Protein AF-A0A3S4SG06-F1 (afdb_monomer_lite)

Sequence (179 aa):
MLAGAMVAGAVVILPWYPLGEGAPLWWLGAAIALGTLILTQHPQPHIDDRDLDRILATGAFLTAAWLVVQWDATAAHGVRMLAGLCLMMGASLAVAGTRITWWWSPAV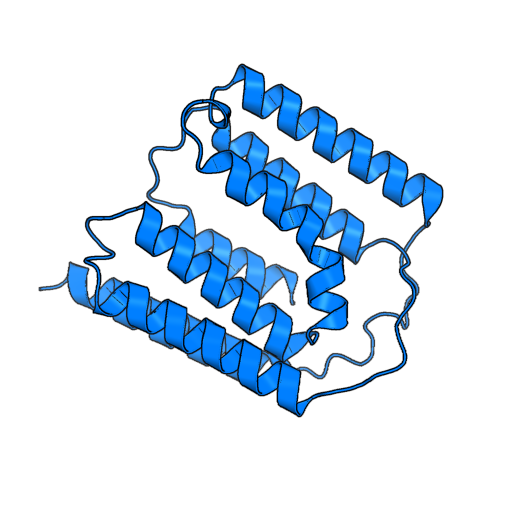VPAIASMSPFLASLPMGICGLGLCLLGAIALVLMRGPAQADQYRAIMPLRFFFPLVSAVAVGLLAYRDILL

Foldseek 3Di:
DLVVLLVLLCVLLPDDDPFAQLLVLLVVLLVLLLVLLVFFDDDDDPDDPLVVLQVLLVVLLVQLLCLLQVDVCVPDSVSSLSSSVSLSSSLCSLQPNDVSSVSSVVSVVSVVLRVDNVCSHNVNSVVSNVVSVVVSVVRCVVTNTYDPVNRVPRDPVSNVVSVVSSVVSSVSNVVSVPD

Structure (mmCIF, N/CA/C/O backbone):
data_AF-A0A3S4SG06-F1
#
_entry.id   AF-A0A3S4SG06-F1
#
loop_
_atom_site.group_PDB
_atom_site.id
_atom_site.type_symbol
_atom_site.label_atom_id
_atom_site.label_alt_id
_atom_site.label_comp_id
_atom_site.label_asym_id
_atom_site.label_entity_id
_atom_site.label_seq_id
_atom_site.pdbx_PDB_ins_code
_atom_site.Cartn_x
_atom_site.Cartn_y
_atom_site.Cartn_z
_atom_site.occupancy
_atom_site.B_iso_or_equiv
_atom_site.auth_seq_id
_atom_site.auth_comp_id
_atom_site.auth_asym_id
_atom_site.auth_atom_id
_atom_site.pdbx_PDB_model_num
ATOM 1 N N . MET A 1 1 ? -7.929 -9.431 6.127 1.00 40.44 1 MET A N 1
ATOM 2 C CA . MET A 1 1 ? -8.380 -9.542 4.717 1.00 40.44 1 MET A CA 1
ATOM 3 C C . MET A 1 1 ? -8.001 -8.321 3.873 1.00 40.44 1 MET A C 1
ATOM 5 O O . MET A 1 1 ? -7.357 -8.525 2.859 1.00 40.44 1 MET A O 1
ATOM 9 N N . LEU A 1 2 ? -8.252 -7.075 4.307 1.00 38.41 2 LEU A N 1
ATOM 10 C CA . LEU A 1 2 ? -7.724 -5.843 3.667 1.00 38.41 2 LEU A CA 1
ATOM 11 C C . LEU A 1 2 ? -6.187 -5.835 3.534 1.00 38.41 2 LEU A C 1
ATOM 13 O O . LEU A 1 2 ? -5.651 -5.565 2.464 1.00 38.41 2 LEU A O 1
ATOM 17 N N . ALA A 1 3 ? -5.496 -6.278 4.588 1.00 37.22 3 ALA A N 1
ATOM 18 C CA . ALA A 1 3 ? -4.054 -6.512 4.566 1.00 37.22 3 ALA A CA 1
ATOM 19 C C . ALA A 1 3 ? -3.625 -7.526 3.489 1.00 37.22 3 ALA A C 1
ATOM 21 O O . ALA A 1 3 ? -2.561 -7.374 2.917 1.00 37.22 3 ALA A O 1
ATOM 22 N N . GLY A 1 4 ? -4.459 -8.517 3.155 1.00 33.53 4 GLY A N 1
ATOM 23 C CA . GLY A 1 4 ? -4.156 -9.511 2.119 1.00 33.53 4 GLY A CA 1
ATOM 24 C C . GLY A 1 4 ? -4.242 -8.943 0.702 1.00 33.53 4 GLY A C 1
ATOM 25 O O . GLY A 1 4 ? -3.409 -9.275 -0.127 1.00 33.53 4 GLY A O 1
ATOM 26 N N . ALA A 1 5 ? -5.188 -8.036 0.438 1.00 42.81 5 ALA A N 1
ATOM 27 C CA . ALA A 1 5 ? -5.279 -7.326 -0.841 1.00 42.81 5 ALA A CA 1
ATOM 28 C C . ALA A 1 5 ? -4.155 -6.287 -1.003 1.00 42.81 5 ALA A C 1
ATOM 30 O O . ALA A 1 5 ? -3.607 -6.133 -2.090 1.00 42.81 5 ALA A O 1
ATOM 31 N N . MET A 1 6 ? -3.760 -5.623 0.088 1.00 48.62 6 MET A N 1
ATOM 32 C CA . MET A 1 6 ? -2.621 -4.698 0.096 1.00 48.62 6 MET A CA 1
ATOM 33 C C . MET A 1 6 ? -1.282 -5.432 -0.028 1.00 48.62 6 MET A C 1
ATOM 35 O O . MET A 1 6 ? -0.410 -4.970 -0.752 1.00 48.62 6 MET A O 1
ATOM 39 N N . VAL A 1 7 ? -1.144 -6.604 0.601 1.00 42.91 7 VAL A N 1
ATOM 40 C CA . VAL A 1 7 ? 0.005 -7.504 0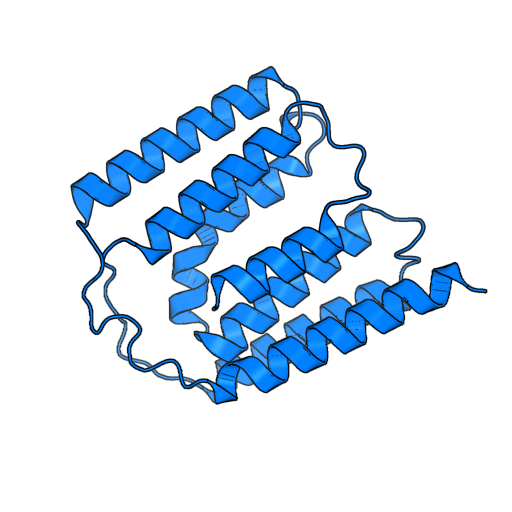.428 1.00 42.91 7 VAL A CA 1
ATOM 41 C C . VAL A 1 7 ? 0.018 -8.106 -0.975 1.00 42.91 7 VAL A C 1
ATOM 43 O O . VAL A 1 7 ? 1.085 -8.196 -1.555 1.00 42.91 7 VAL A O 1
ATOM 46 N N . ALA A 1 8 ? -1.125 -8.449 -1.572 1.00 39.59 8 ALA A N 1
ATOM 47 C CA . ALA A 1 8 ? -1.182 -8.911 -2.961 1.00 39.59 8 ALA A CA 1
ATOM 48 C C . ALA A 1 8 ? -0.793 -7.799 -3.951 1.00 39.59 8 ALA A C 1
ATOM 50 O O . ALA A 1 8 ? -0.009 -8.049 -4.860 1.00 39.59 8 ALA A O 1
ATOM 51 N N . GLY A 1 9 ? -1.263 -6.563 -3.737 1.00 45.28 9 GLY A N 1
ATOM 52 C CA . GLY A 1 9 ? -0.814 -5.391 -4.494 1.00 45.28 9 GLY A CA 1
ATOM 53 C C . GLY A 1 9 ? 0.691 -5.171 -4.346 1.00 45.28 9 GLY A C 1
ATOM 54 O O . GLY A 1 9 ? 1.397 -5.068 -5.341 1.00 45.28 9 GLY A O 1
ATOM 55 N N . ALA A 1 10 ? 1.203 -5.221 -3.116 1.00 46.66 10 ALA A N 1
ATOM 56 C CA . ALA A 1 10 ? 2.630 -5.152 -2.829 1.00 46.66 10 ALA A CA 1
ATOM 57 C C . ALA A 1 10 ? 3.413 -6.277 -3.541 1.00 46.66 10 ALA A C 1
ATOM 59 O O . ALA A 1 10 ? 4.367 -5.992 -4.249 1.00 46.66 10 ALA A O 1
ATOM 60 N N . VAL A 1 11 ? 2.978 -7.536 -3.452 1.00 43.34 11 VAL A N 1
ATOM 61 C CA . VAL A 1 11 ? 3.630 -8.712 -4.063 1.00 43.34 11 VAL A CA 1
ATOM 62 C C . VAL A 1 11 ? 3.622 -8.667 -5.596 1.00 43.34 11 VAL A C 1
ATOM 64 O O . VAL A 1 11 ? 4.574 -9.139 -6.210 1.00 43.34 11 VAL A O 1
ATOM 67 N N . VAL A 1 12 ? 2.609 -8.062 -6.226 1.00 45.03 12 VAL A N 1
ATOM 68 C CA . VAL A 1 12 ? 2.582 -7.842 -7.685 1.00 45.03 12 VAL A CA 1
ATOM 69 C C . VAL A 1 12 ? 3.539 -6.711 -8.110 1.00 45.03 12 VAL A C 1
ATOM 71 O O . VAL A 1 12 ? 4.083 -6.755 -9.210 1.00 45.03 12 VAL A O 1
ATOM 74 N N . ILE A 1 13 ? 3.799 -5.726 -7.241 1.00 48.56 13 ILE A N 1
ATOM 75 C CA . ILE A 1 13 ? 4.665 -4.561 -7.523 1.00 48.56 13 ILE A CA 1
ATOM 76 C C . ILE A 1 13 ? 6.147 -4.827 -7.179 1.00 48.56 13 ILE A C 1
ATOM 78 O O . ILE A 1 13 ? 7.042 -4.295 -7.835 1.00 48.56 13 ILE A O 1
ATOM 82 N N . LEU A 1 14 ? 6.422 -5.634 -6.150 1.00 46.31 14 LEU A N 1
ATOM 83 C CA . LEU A 1 14 ? 7.722 -5.714 -5.470 1.00 46.31 14 LEU A CA 1
ATOM 84 C C . LEU A 1 14 ? 8.872 -6.508 -6.120 1.00 46.31 14 LEU A C 1
ATOM 86 O O . LEU A 1 14 ? 10.002 -6.195 -5.749 1.00 46.31 14 LEU A O 1
ATOM 90 N N . PRO A 1 15 ? 8.719 -7.489 -7.034 1.00 44.38 15 PRO A N 1
ATOM 91 C CA . PRO A 1 15 ? 9.870 -8.341 -7.341 1.00 44.38 15 PRO A CA 1
ATOM 92 C C . PRO A 1 15 ? 10.920 -7.707 -8.266 1.00 44.38 15 PRO A C 1
ATOM 94 O O . PRO A 1 15 ? 11.953 -8.329 -8.487 1.00 44.38 15 PRO A O 1
ATOM 97 N N . TRP A 1 16 ? 10.685 -6.514 -8.830 1.00 47.03 16 TRP A N 1
ATOM 98 C CA . TRP A 1 16 ? 11.449 -6.085 -10.012 1.00 47.03 16 TRP A CA 1
ATOM 99 C C . TRP A 1 16 ? 12.089 -4.695 -9.959 1.00 47.03 16 TRP A C 1
ATOM 101 O O . TRP A 1 16 ? 12.822 -4.362 -10.877 1.00 47.03 16 TRP A O 1
ATOM 111 N N . TYR A 1 17 ? 11.882 -3.872 -8.928 1.00 48.75 17 TYR A N 1
ATOM 112 C CA . TYR A 1 17 ? 12.533 -2.553 -8.879 1.00 48.75 17 TYR A CA 1
ATOM 113 C C . TYR A 1 17 ? 13.976 -2.692 -8.347 1.00 48.75 17 TYR A C 1
ATOM 115 O O . TYR A 1 17 ? 14.145 -3.261 -7.265 1.00 48.75 17 TYR A O 1
ATOM 123 N N . PRO A 1 18 ? 15.020 -2.166 -9.028 1.00 53.34 18 PRO A N 1
ATOM 124 C CA . PRO A 1 18 ? 16.349 -2.008 -8.438 1.00 53.34 18 PRO A CA 1
ATOM 125 C C . PRO A 1 18 ? 16.262 -0.895 -7.393 1.00 53.34 18 PRO A C 1
ATOM 127 O O . PRO A 1 18 ? 16.539 0.278 -7.639 1.00 53.34 18 PRO A O 1
ATOM 130 N N . LEU A 1 19 ? 15.721 -1.257 -6.236 1.00 59.78 19 LEU A N 1
ATOM 131 C CA . LEU A 1 19 ? 15.527 -0.349 -5.125 1.00 59.78 19 LEU A CA 1
ATOM 132 C C . LEU A 1 19 ? 16.923 -0.078 -4.582 1.00 59.78 19 LEU A C 1
ATOM 134 O O . LEU A 1 19 ? 17.688 -1.016 -4.356 1.00 59.78 19 LEU A O 1
ATOM 138 N N . GLY A 1 20 ? 17.265 1.197 -4.380 1.00 61.50 20 GLY A N 1
ATOM 139 C CA . GLY A 1 20 ? 18.428 1.522 -3.560 1.00 61.50 20 GLY A CA 1
ATOM 140 C C . GLY A 1 20 ? 18.336 0.744 -2.244 1.00 61.50 20 GLY A C 1
ATOM 141 O O . GLY A 1 20 ? 17.236 0.443 -1.776 1.00 61.50 20 GLY A O 1
ATOM 142 N N . GLU A 1 21 ? 19.472 0.381 -1.656 1.00 76.81 21 GLU A N 1
ATOM 143 C CA . GLU A 1 21 ? 19.521 -0.566 -0.531 1.00 76.81 21 GLU A CA 1
ATOM 144 C C . GLU A 1 21 ? 18.636 -0.160 0.671 1.00 76.81 21 GLU A C 1
ATOM 146 O O . GLU A 1 21 ? 18.250 -1.004 1.477 1.00 76.81 21 GLU A O 1
ATOM 151 N N . GLY A 1 22 ? 18.268 1.124 0.788 1.00 78.12 22 GLY A N 1
ATOM 152 C CA . GLY A 1 22 ? 17.367 1.650 1.815 1.00 78.12 22 GLY A CA 1
ATOM 153 C C . GLY A 1 22 ? 15.874 1.634 1.471 1.00 78.12 22 GLY A C 1
ATOM 154 O O . GLY A 1 22 ? 15.049 1.841 2.358 1.00 78.12 22 GLY A O 1
ATOM 155 N N . ALA A 1 23 ? 15.468 1.382 0.228 1.00 75.25 23 ALA A N 1
ATOM 156 C CA . ALA A 1 23 ? 14.052 1.373 -0.142 1.00 75.25 23 ALA A CA 1
ATOM 157 C C . ALA A 1 23 ? 13.219 0.253 0.525 1.00 75.25 23 ALA A C 1
ATOM 159 O O . ALA A 1 23 ? 12.085 0.534 0.919 1.00 75.25 23 ALA A O 1
ATOM 160 N N . PRO A 1 24 ? 13.735 -0.974 0.750 1.00 78.00 24 PRO A N 1
ATOM 161 C CA . PRO A 1 24 ? 13.035 -1.977 1.557 1.00 78.00 24 PRO A CA 1
ATOM 162 C C . PRO A 1 24 ? 12.698 -1.486 2.976 1.00 78.00 24 PRO A C 1
ATOM 164 O O . PRO A 1 24 ? 11.650 -1.833 3.519 1.00 78.00 24 PRO A O 1
ATOM 167 N N . LEU A 1 25 ? 13.542 -0.629 3.567 1.00 80.62 25 LEU A N 1
ATOM 168 C CA . LEU A 1 25 ? 13.311 -0.051 4.897 1.00 80.62 25 LEU A CA 1
ATOM 169 C C . LEU A 1 25 ? 12.139 0.941 4.891 1.00 80.62 25 LEU A C 1
ATOM 171 O O . LEU A 1 25 ? 11.344 0.964 5.830 1.00 80.62 25 LEU A O 1
ATOM 175 N N . TRP A 1 26 ? 11.972 1.702 3.808 1.00 79.62 26 TRP A N 1
ATOM 176 C CA . TRP A 1 26 ? 10.805 2.563 3.604 1.00 79.62 26 TRP A CA 1
ATOM 177 C C . TRP A 1 26 ? 9.509 1.768 3.425 1.00 79.62 26 TRP A C 1
ATOM 179 O O . TRP A 1 26 ? 8.479 2.153 3.976 1.00 79.62 26 TRP A O 1
ATOM 189 N N . TRP A 1 27 ? 9.559 0.632 2.724 1.00 77.00 27 TRP A N 1
ATOM 190 C CA . TRP A 1 27 ? 8.418 -0.284 2.605 1.00 77.00 27 TRP A CA 1
ATOM 191 C C . TRP A 1 27 ? 8.026 -0.903 3.948 1.00 77.00 27 TRP A C 1
ATOM 193 O O . TRP A 1 27 ? 6.840 -0.958 4.278 1.00 77.00 27 TRP A O 1
ATOM 203 N N . LEU A 1 28 ? 9.009 -1.307 4.757 1.00 74.50 28 LEU A N 1
ATOM 204 C CA . LEU A 1 28 ? 8.767 -1.751 6.131 1.00 74.50 28 LEU A CA 1
ATOM 205 C C . LEU A 1 28 ? 8.143 -0.632 6.974 1.00 74.50 28 LEU A C 1
ATOM 207 O O . LEU A 1 28 ? 7.159 -0.870 7.672 1.00 74.50 28 LEU A O 1
ATOM 211 N N . GLY A 1 29 ? 8.650 0.597 6.855 1.00 76.62 29 GLY A N 1
ATOM 212 C CA . GLY A 1 29 ? 8.068 1.777 7.493 1.00 76.62 29 GLY A CA 1
ATOM 213 C C . GLY A 1 29 ? 6.613 2.028 7.078 1.00 76.62 29 GLY A C 1
ATOM 214 O O . GLY A 1 29 ? 5.765 2.248 7.943 1.00 76.62 29 GLY A O 1
ATOM 215 N N . ALA A 1 30 ? 6.297 1.912 5.782 1.00 76.62 30 ALA A N 1
ATOM 216 C CA . ALA A 1 30 ? 4.934 2.018 5.251 1.00 76.62 30 ALA A CA 1
ATOM 217 C C . ALA A 1 30 ? 4.005 0.963 5.870 1.00 76.62 30 ALA A C 1
ATOM 219 O O . ALA A 1 30 ? 2.905 1.286 6.319 1.00 76.62 30 ALA A O 1
ATOM 220 N N . ALA A 1 31 ? 4.460 -0.292 5.935 1.00 74.62 31 ALA A N 1
ATOM 221 C CA . ALA A 1 31 ? 3.698 -1.395 6.510 1.00 74.62 31 ALA A CA 1
ATOM 222 C C . ALA A 1 31 ? 3.446 -1.199 8.014 1.00 74.62 31 ALA A C 1
ATOM 224 O O . ALA A 1 31 ? 2.327 -1.417 8.480 1.00 74.62 31 ALA A O 1
ATOM 225 N N . ILE A 1 32 ? 4.454 -0.737 8.761 1.00 76.81 32 ILE A N 1
ATOM 226 C CA . ILE A 1 32 ? 4.336 -0.407 10.189 1.00 76.81 32 ILE A CA 1
ATOM 227 C C . ILE A 1 32 ? 3.340 0.737 10.395 1.00 76.81 32 ILE A C 1
ATOM 229 O O . ILE A 1 32 ? 2.442 0.625 11.231 1.00 76.81 32 ILE A O 1
ATOM 233 N N . ALA A 1 33 ? 3.461 1.821 9.625 1.00 77.62 33 ALA A N 1
ATOM 234 C CA . ALA A 1 33 ? 2.561 2.967 9.714 1.00 77.62 33 ALA A CA 1
ATOM 235 C C . ALA A 1 33 ? 1.114 2.561 9.407 1.00 77.62 33 ALA A C 1
ATOM 237 O O . ALA A 1 33 ? 0.205 2.863 10.179 1.00 77.62 33 ALA A O 1
ATOM 238 N N . LEU A 1 34 ? 0.905 1.807 8.325 1.00 78.19 34 LEU A N 1
ATOM 239 C CA . LEU A 1 34 ? -0.406 1.304 7.929 1.00 78.19 34 LEU A CA 1
ATOM 240 C C . LEU A 1 34 ? -1.002 0.378 8.993 1.00 78.19 34 LEU A C 1
ATOM 242 O O . LEU A 1 34 ? -2.142 0.572 9.408 1.00 78.19 34 LEU A O 1
ATOM 246 N N . GLY A 1 35 ? -0.229 -0.604 9.465 1.00 78.00 35 GLY A N 1
ATOM 247 C CA . GLY A 1 35 ? -0.657 -1.522 10.517 1.00 78.00 35 GLY A CA 1
ATOM 248 C C . GLY A 1 35 ? -1.046 -0.770 11.785 1.00 78.00 35 GLY A C 1
ATOM 249 O O . GLY A 1 35 ? -2.097 -1.030 12.361 1.00 78.00 35 GLY A O 1
ATOM 250 N N . THR A 1 36 ? -0.264 0.238 12.165 1.00 80.06 36 THR A N 1
ATOM 251 C CA . THR A 1 36 ? -0.556 1.066 13.337 1.00 80.06 36 THR A CA 1
ATOM 252 C C . THR A 1 36 ? -1.829 1.887 13.159 1.00 80.06 36 THR A C 1
ATOM 254 O O . THR A 1 36 ? -2.663 1.925 14.059 1.00 80.06 36 THR A O 1
ATOM 257 N N . LEU A 1 37 ? -2.037 2.505 11.996 1.00 80.62 37 LEU A N 1
ATOM 258 C CA . LEU A 1 37 ? -3.259 3.262 11.697 1.00 80.62 37 LEU A CA 1
ATOM 259 C C . LEU A 1 37 ? -4.507 2.370 11.676 1.00 80.62 37 LEU A C 1
ATOM 261 O O . LEU A 1 37 ? -5.582 2.816 12.075 1.00 80.62 37 LEU A O 1
ATOM 265 N N . ILE A 1 38 ? -4.364 1.112 11.247 1.00 77.31 38 ILE A N 1
ATOM 266 C CA . ILE A 1 38 ? -5.441 0.116 11.294 1.00 77.31 38 ILE A CA 1
ATOM 267 C C . ILE A 1 38 ? -5.733 -0.295 12.742 1.00 77.31 38 ILE A C 1
ATOM 269 O O . ILE A 1 38 ? -6.896 -0.423 13.123 1.00 77.31 38 ILE A O 1
ATOM 273 N N . LEU A 1 39 ? -4.691 -0.499 13.547 1.00 80.56 39 LEU A N 1
ATOM 274 C CA . LEU A 1 39 ? -4.794 -1.024 14.910 1.00 80.56 39 LEU A CA 1
ATOM 275 C C . LEU A 1 39 ? -5.058 0.045 15.977 1.00 80.56 39 LEU A C 1
ATOM 277 O O . LEU A 1 39 ? -5.239 -0.314 17.138 1.00 80.56 39 LEU A O 1
ATOM 281 N N . THR A 1 40 ? -5.102 1.327 15.616 1.00 81.50 40 THR A N 1
ATOM 282 C CA . THR A 1 40 ? -5.369 2.430 16.549 1.00 81.50 40 THR A CA 1
ATOM 283 C C . THR A 1 40 ? -6.771 3.008 16.378 1.00 81.50 40 THR A C 1
ATOM 285 O O . THR A 1 40 ? -7.381 2.954 15.302 1.00 81.50 40 THR A O 1
ATOM 288 N N . GLN A 1 41 ? -7.309 3.569 17.463 1.00 81.44 41 GLN A N 1
ATOM 289 C CA . GLN A 1 41 ? -8.619 4.217 17.422 1.00 81.44 41 GLN A CA 1
ATOM 290 C C . GLN A 1 41 ? -8.582 5.444 16.512 1.00 81.44 41 GLN A C 1
ATOM 292 O O . GLN A 1 41 ? -7.649 6.252 16.538 1.00 81.44 41 GLN A O 1
ATOM 297 N N . HIS A 1 42 ? -9.629 5.623 15.717 1.00 75.69 42 HIS A N 1
ATOM 298 C CA . HIS A 1 42 ? -9.834 6.859 14.981 1.00 75.69 42 HIS A CA 1
ATOM 299 C C . HIS A 1 42 ? -11.324 7.200 14.922 1.00 75.69 42 HIS A C 1
ATOM 301 O O . HIS A 1 42 ? -12.158 6.294 14.860 1.00 75.69 42 HIS A O 1
ATOM 307 N N . PRO A 1 43 ? -11.672 8.498 14.967 1.00 65.81 43 PRO A N 1
ATOM 308 C CA . PRO A 1 43 ? -13.057 8.928 14.866 1.00 65.81 43 PRO A CA 1
ATOM 309 C C . PRO A 1 43 ? -13.623 8.503 13.509 1.00 65.81 43 PRO A C 1
ATOM 311 O O . PRO A 1 43 ? -13.013 8.773 12.475 1.00 65.81 43 PRO A O 1
ATOM 314 N N . GLN A 1 44 ? -14.782 7.841 13.514 1.00 61.34 44 GLN A N 1
ATOM 315 C CA . GLN A 1 44 ? -15.524 7.521 12.297 1.00 61.34 44 GLN A CA 1
ATOM 316 C C . GLN A 1 44 ? -16.424 8.710 11.921 1.00 61.34 44 GLN A C 1
ATOM 318 O O . GLN A 1 44 ? -17.405 8.980 12.615 1.00 61.34 44 GLN A O 1
ATOM 323 N N . PRO A 1 45 ? -16.114 9.460 10.854 1.00 55.88 45 PRO A N 1
ATOM 324 C CA . PRO A 1 45 ? -16.988 10.525 10.369 1.00 55.88 45 PRO A CA 1
ATOM 325 C C . PRO A 1 45 ? -18.301 9.977 9.777 1.00 55.88 45 PRO A C 1
ATOM 327 O O . PRO A 1 45 ? -18.294 9.031 8.998 1.00 55.88 45 PRO A O 1
ATOM 330 N N . HIS A 1 46 ? -19.419 10.632 10.098 1.00 57.28 46 HIS A N 1
ATOM 331 C CA . HIS A 1 46 ? -20.794 10.165 9.849 1.00 57.28 46 HIS A CA 1
ATOM 332 C C . HIS A 1 46 ? -21.344 10.405 8.422 1.00 57.28 46 HIS A C 1
ATOM 334 O O . HIS A 1 46 ? -22.546 10.313 8.201 1.00 57.28 46 HIS A O 1
ATOM 340 N N . ILE A 1 47 ? -20.508 10.755 7.442 1.00 54.75 47 ILE A N 1
ATOM 341 C CA . ILE A 1 47 ? -20.974 11.046 6.073 1.00 54.75 47 ILE A CA 1
ATOM 342 C C . ILE A 1 47 ? -20.584 9.877 5.163 1.00 54.75 47 ILE A C 1
ATOM 344 O O . ILE A 1 47 ? -19.401 9.661 4.895 1.00 54.75 47 ILE A O 1
ATOM 348 N N . ASP A 1 48 ? -21.590 9.150 4.691 1.00 64.62 48 ASP A N 1
ATOM 349 C CA . ASP A 1 48 ? -21.476 7.979 3.816 1.00 64.62 48 ASP A CA 1
ATOM 350 C C . ASP A 1 48 ? -21.846 8.393 2.377 1.00 64.62 48 ASP A C 1
ATOM 352 O O . ASP A 1 48 ? -23.011 8.323 1.993 1.00 64.62 48 ASP A O 1
ATOM 356 N N . ASP A 1 49 ? -20.876 8.894 1.598 1.00 74.25 49 ASP A N 1
ATOM 357 C CA . ASP A 1 49 ? -21.077 9.238 0.177 1.00 74.25 49 ASP A CA 1
ATOM 358 C C . ASP A 1 49 ? -20.525 8.122 -0.722 1.00 74.25 49 ASP A C 1
ATOM 360 O O . ASP A 1 49 ? -19.409 8.165 -1.248 1.00 74.25 49 ASP A O 1
ATOM 364 N N . ARG A 1 50 ? -21.323 7.058 -0.836 1.00 72.31 50 ARG A N 1
ATOM 365 C CA . ARG A 1 50 ? -20.924 5.813 -1.509 1.00 72.31 50 ARG A CA 1
ATOM 366 C C . ARG A 1 50 ? -20.760 5.952 -3.009 1.00 72.31 50 ARG A C 1
ATOM 368 O O . ARG A 1 50 ? -20.025 5.168 -3.612 1.00 72.31 50 ARG A O 1
ATOM 375 N N . ASP A 1 51 ? -21.473 6.884 -3.622 1.00 78.81 51 ASP A N 1
ATOM 376 C CA . ASP A 1 51 ? -21.404 7.063 -5.065 1.00 78.81 51 ASP A CA 1
ATOM 377 C C . ASP A 1 51 ? -20.095 7.757 -5.440 1.00 78.81 51 ASP A C 1
ATOM 379 O O . ASP A 1 51 ? -19.417 7.316 -6.371 1.00 78.81 51 ASP A O 1
ATOM 383 N N . LEU A 1 52 ? -19.652 8.727 -4.633 1.00 80.62 52 LEU A N 1
ATOM 384 C CA . LEU A 1 52 ? -18.322 9.312 -4.763 1.00 80.62 52 LEU A CA 1
ATOM 385 C C . LEU A 1 52 ? -17.209 8.265 -4.587 1.00 80.62 52 LEU A C 1
ATOM 387 O O . LEU A 1 52 ? -16.285 8.204 -5.401 1.00 80.62 52 LEU A O 1
ATOM 391 N N . ASP A 1 53 ? -17.314 7.399 -3.574 1.00 82.31 53 ASP A N 1
ATOM 392 C CA . ASP A 1 53 ? -16.335 6.334 -3.322 1.00 82.31 53 ASP A CA 1
ATOM 393 C C . ASP A 1 53 ? -16.201 5.376 -4.516 1.00 82.31 53 ASP A C 1
ATOM 395 O O . ASP A 1 53 ? -15.091 5.002 -4.904 1.00 82.31 53 ASP A O 1
ATOM 399 N N . ARG A 1 54 ? -17.326 5.010 -5.144 1.00 79.25 54 ARG A N 1
ATOM 400 C CA . ARG A 1 54 ? -17.354 4.150 -6.337 1.00 79.25 54 ARG A CA 1
ATOM 401 C C . ARG A 1 54 ? -16.752 4.830 -7.557 1.00 79.25 54 ARG A C 1
ATOM 403 O O . ARG A 1 54 ? -16.007 4.179 -8.289 1.00 79.25 54 ARG A O 1
ATOM 410 N N . ILE A 1 55 ? -17.055 6.109 -7.781 1.00 83.25 55 ILE A N 1
ATOM 411 C CA . ILE A 1 55 ? -16.494 6.882 -8.898 1.00 83.25 55 ILE A CA 1
ATOM 412 C C . ILE A 1 55 ? -14.974 6.963 -8.758 1.00 83.25 55 ILE A C 1
ATOM 414 O O . ILE A 1 55 ? -14.253 6.658 -9.708 1.00 83.25 55 ILE A O 1
ATOM 418 N N . LEU A 1 56 ? -14.477 7.297 -7.565 1.00 84.81 56 LEU A N 1
ATOM 419 C CA . LEU A 1 56 ? -13.042 7.398 -7.307 1.00 84.81 56 LEU A CA 1
ATOM 420 C C . LEU A 1 56 ? -12.346 6.035 -7.393 1.00 84.81 56 LEU A C 1
ATOM 422 O O . LEU A 1 56 ? -11.278 5.937 -7.996 1.00 84.81 56 LEU A O 1
ATOM 426 N N . ALA A 1 57 ? -12.960 4.976 -6.856 1.00 82.00 57 ALA A N 1
ATOM 427 C CA . ALA A 1 57 ? -12.427 3.622 -6.970 1.00 82.00 57 ALA A CA 1
ATOM 428 C C . ALA A 1 57 ? -12.321 3.183 -8.437 1.00 82.00 57 ALA A C 1
ATOM 430 O O . ALA A 1 57 ? -11.272 2.716 -8.876 1.00 82.00 57 ALA A O 1
ATOM 431 N N . THR A 1 58 ? -13.386 3.392 -9.213 1.00 83.88 58 THR A N 1
ATOM 432 C CA . THR A 1 58 ? -13.423 3.064 -10.644 1.00 83.88 58 THR A CA 1
ATOM 433 C C . THR A 1 58 ? -12.385 3.870 -11.418 1.00 83.88 58 THR A C 1
ATOM 435 O O . THR A 1 58 ? -11.646 3.296 -12.214 1.00 83.88 58 THR A O 1
ATOM 438 N N . GLY A 1 59 ? -12.264 5.172 -11.143 1.00 85.19 59 GLY A N 1
ATOM 439 C CA . GLY A 1 59 ? -11.235 6.021 -11.740 1.00 85.19 59 GLY A CA 1
ATOM 440 C C . GLY A 1 59 ? -9.823 5.512 -11.453 1.00 85.19 59 GLY A C 1
ATOM 441 O O . GLY A 1 59 ? -9.001 5.423 -12.364 1.00 85.19 59 GLY A O 1
ATOM 442 N N . ALA A 1 60 ? -9.547 5.104 -10.213 1.00 84.06 60 ALA A N 1
ATOM 443 C CA . ALA A 1 60 ? -8.252 4.556 -9.825 1.00 84.06 60 ALA A CA 1
ATOM 444 C C . ALA A 1 60 ? -7.941 3.221 -10.531 1.00 84.06 60 ALA A C 1
ATOM 446 O O . ALA A 1 60 ? -6.840 3.049 -11.055 1.00 84.06 60 ALA A O 1
ATOM 447 N N . PHE A 1 61 ? -8.914 2.308 -10.641 1.00 81.31 61 PHE A N 1
ATOM 448 C CA . PHE A 1 61 ? -8.742 1.059 -11.396 1.00 81.31 61 PHE A CA 1
ATOM 449 C C . PHE A 1 61 ? -8.528 1.296 -12.895 1.00 81.31 61 PHE A C 1
ATOM 451 O O . PHE A 1 61 ? -7.643 0.681 -13.489 1.00 81.31 61 PHE A O 1
ATOM 458 N N . LEU A 1 62 ? -9.293 2.207 -13.504 1.00 85.88 62 LEU A N 1
ATOM 459 C CA . LEU A 1 62 ? -9.123 2.577 -14.911 1.00 85.88 62 LEU A CA 1
ATOM 460 C C . LEU A 1 62 ? -7.760 3.225 -15.162 1.00 85.88 62 LEU A C 1
ATOM 462 O O . LEU A 1 62 ? -7.122 2.922 -16.164 1.00 85.88 62 LEU A O 1
ATOM 466 N N . THR A 1 63 ? -7.283 4.056 -14.233 1.00 85.50 63 THR A N 1
ATOM 467 C CA . THR A 1 63 ? -5.956 4.681 -14.318 1.00 85.50 63 THR A CA 1
ATOM 468 C C . THR A 1 63 ? -4.854 3.626 -14.255 1.00 85.50 63 THR A C 1
ATOM 470 O O . THR A 1 63 ? -3.919 3.677 -15.048 1.00 85.50 63 THR A O 1
ATOM 473 N N . ALA A 1 64 ? -4.982 2.630 -13.373 1.00 80.69 64 ALA A N 1
ATOM 474 C CA . ALA A 1 64 ? -4.037 1.520 -13.302 1.00 80.69 64 ALA A CA 1
ATOM 475 C C . ALA A 1 64 ? -3.996 0.708 -14.606 1.00 80.69 64 ALA A C 1
ATOM 477 O O . ALA A 1 64 ? -2.917 0.431 -15.122 1.00 80.69 64 ALA A O 1
ATOM 478 N N . ALA A 1 65 ? -5.163 0.366 -15.162 1.00 80.12 65 ALA A N 1
ATOM 479 C CA . ALA A 1 65 ? -5.251 -0.352 -16.431 1.00 80.12 65 ALA A CA 1
ATOM 480 C C . ALA A 1 65 ? -4.674 0.472 -17.592 1.00 80.12 65 ALA A C 1
ATOM 482 O O . ALA A 1 65 ? -3.913 -0.053 -18.399 1.00 80.12 65 ALA A O 1
ATOM 483 N N . TRP A 1 66 ? -4.989 1.768 -17.653 1.00 85.00 66 TRP A N 1
ATOM 484 C CA . TRP A 1 66 ? -4.459 2.672 -18.669 1.00 85.00 66 TRP A CA 1
ATOM 485 C C . TRP A 1 66 ? -2.938 2.813 -18.577 1.00 85.00 66 TRP A C 1
ATOM 487 O O . TRP A 1 66 ? -2.274 2.726 -19.601 1.00 85.00 66 TRP A O 1
ATOM 497 N N . LEU A 1 67 ? -2.373 2.951 -17.371 1.00 80.00 67 LEU A N 1
ATOM 498 C CA . LEU A 1 67 ? -0.920 2.987 -17.166 1.00 80.00 67 LEU A CA 1
ATOM 499 C C . LEU A 1 67 ? -0.242 1.723 -17.700 1.00 80.00 67 LEU A C 1
ATOM 501 O O . LEU A 1 67 ? 0.799 1.829 -18.336 1.00 80.00 67 LEU A O 1
ATOM 505 N N . VAL A 1 68 ? -0.841 0.551 -17.470 1.00 76.12 68 VAL A N 1
ATOM 506 C CA . VAL A 1 68 ? -0.301 -0.732 -17.941 1.00 76.12 68 VAL A CA 1
ATOM 507 C C . VAL A 1 68 ? -0.416 -0.900 -19.456 1.00 76.12 68 VAL A C 1
ATOM 509 O O . VAL A 1 68 ? 0.493 -1.439 -20.063 1.00 76.12 68 VAL A O 1
ATOM 512 N N . VAL A 1 69 ? -1.515 -0.448 -20.066 1.00 76.94 69 VAL A N 1
ATOM 513 C CA . VAL A 1 69 ? -1.752 -0.600 -21.513 1.00 76.94 69 VAL A CA 1
ATOM 514 C C . VAL A 1 69 ? -0.996 0.443 -22.338 1.00 76.94 69 VAL A C 1
ATOM 516 O O . VAL A 1 69 ? -0.547 0.154 -23.443 1.00 76.94 69 VAL A O 1
ATOM 519 N N . GLN A 1 70 ? -0.922 1.681 -21.848 1.00 80.19 70 GLN A N 1
ATOM 520 C CA . GLN A 1 70 ? -0.435 2.819 -22.625 1.00 80.19 70 GLN A CA 1
ATOM 521 C C . GLN A 1 70 ? 1.076 3.002 -22.517 1.00 80.19 70 GLN A C 1
ATOM 523 O O . GLN A 1 70 ? 1.719 3.428 -23.477 1.00 80.19 70 GLN A O 1
ATOM 528 N N . TRP A 1 71 ? 1.634 2.731 -21.342 1.00 69.50 71 TRP A N 1
ATOM 529 C CA . TRP A 1 71 ? 3.072 2.689 -21.155 1.00 69.50 71 TRP A CA 1
ATOM 530 C C . TRP A 1 71 ? 3.498 1.240 -21.136 1.00 69.50 71 TRP A C 1
ATOM 532 O O . TRP A 1 71 ? 2.826 0.419 -20.524 1.00 69.50 71 TRP A O 1
ATOM 542 N N . ASP A 1 72 ? 4.645 0.957 -21.748 1.00 64.00 72 ASP A N 1
ATOM 543 C CA . ASP A 1 72 ? 5.297 -0.336 -21.613 1.00 64.00 72 ASP A CA 1
ATOM 544 C C . ASP A 1 72 ? 5.668 -0.545 -20.139 1.00 64.00 72 ASP A C 1
ATOM 546 O O . ASP A 1 72 ? 6.748 -0.178 -19.657 1.00 64.00 72 ASP A O 1
ATOM 550 N N . ALA A 1 73 ? 4.715 -1.098 -19.393 1.00 54.66 73 ALA A N 1
ATOM 551 C CA . ALA A 1 73 ? 4.871 -1.406 -17.995 1.00 54.66 73 ALA A CA 1
ATOM 552 C C . ALA A 1 73 ? 5.983 -2.433 -17.824 1.00 54.66 73 ALA A C 1
ATOM 554 O O . ALA A 1 73 ? 6.523 -2.529 -16.730 1.00 54.66 73 ALA A O 1
ATOM 555 N N . THR A 1 74 ? 6.372 -3.177 -18.866 1.00 54.47 74 THR A N 1
ATOM 556 C CA . THR A 1 74 ? 7.500 -4.099 -18.783 1.00 54.47 74 THR A CA 1
ATOM 557 C C . THR A 1 74 ? 8.856 -3.406 -18.757 1.00 54.47 74 THR A C 1
ATOM 559 O O . THR A 1 74 ? 9.729 -3.842 -18.005 1.00 54.47 74 THR A O 1
ATOM 562 N N . ALA A 1 75 ? 8.990 -2.271 -19.446 1.00 55.25 75 ALA A N 1
ATOM 563 C CA . ALA A 1 75 ? 10.215 -1.476 -19.485 1.00 55.25 75 ALA A CA 1
ATOM 564 C C . ALA A 1 75 ? 10.304 -0.411 -18.372 1.00 55.25 75 ALA A C 1
ATOM 566 O O . ALA A 1 75 ? 11.385 -0.140 -17.840 1.00 55.25 75 ALA A O 1
ATOM 567 N N . ALA A 1 76 ? 9.181 0.208 -17.990 1.00 63.91 76 ALA A N 1
ATOM 568 C CA . ALA A 1 76 ? 9.168 1.363 -17.092 1.00 63.91 76 ALA A CA 1
ATOM 569 C C . ALA A 1 76 ? 8.703 1.007 -15.666 1.00 63.91 76 ALA A C 1
ATOM 571 O O . ALA A 1 76 ? 7.526 1.076 -15.322 1.00 63.91 76 ALA A O 1
ATOM 572 N N . HIS A 1 77 ? 9.656 0.707 -14.783 1.00 61.88 77 HIS A N 1
ATOM 573 C CA . HIS A 1 77 ? 9.426 0.351 -13.373 1.00 61.88 77 HIS A CA 1
ATOM 574 C C . HIS A 1 77 ? 8.534 1.341 -12.598 1.00 61.88 77 HIS A C 1
ATOM 576 O O . HIS A 1 77 ? 7.695 0.929 -11.796 1.00 61.88 77 HIS A O 1
ATOM 582 N N . GLY A 1 78 ? 8.669 2.645 -12.865 1.00 66.25 78 GLY A N 1
ATOM 583 C CA . GLY A 1 78 ? 7.816 3.673 -12.260 1.00 66.25 78 GLY A CA 1
ATOM 584 C C . GLY A 1 78 ? 6.336 3.535 -12.640 1.00 66.25 78 GLY A C 1
ATOM 585 O O . GLY A 1 78 ? 5.466 3.798 -11.814 1.00 66.25 78 GLY A O 1
ATOM 586 N N . VAL A 1 79 ? 6.043 3.048 -13.850 1.00 71.38 79 VAL A N 1
ATOM 587 C CA . VAL A 1 79 ? 4.676 2.830 -14.351 1.00 71.38 79 VAL A CA 1
ATOM 588 C C . VAL A 1 79 ? 4.013 1.671 -13.613 1.00 71.38 79 VAL A C 1
ATOM 590 O O . VAL A 1 79 ? 2.881 1.822 -13.159 1.00 71.38 79 VAL A O 1
ATOM 593 N N . ARG A 1 80 ? 4.722 0.551 -13.399 1.00 67.50 80 ARG A N 1
ATOM 594 C CA . ARG A 1 80 ? 4.210 -0.581 -12.596 1.00 67.50 80 ARG A CA 1
ATOM 595 C C . ARG A 1 80 ? 3.865 -0.155 -11.175 1.00 67.50 80 ARG A C 1
ATOM 597 O O . ARG A 1 80 ? 2.818 -0.526 -10.650 1.00 67.50 80 ARG A O 1
ATOM 604 N N . MET A 1 81 ? 4.737 0.639 -10.558 1.00 67.44 81 MET A N 1
ATOM 605 C CA . MET A 1 81 ? 4.528 1.117 -9.195 1.00 67.44 81 MET A CA 1
ATOM 606 C C . MET A 1 81 ? 3.348 2.087 -9.107 1.00 67.44 81 MET A C 1
ATOM 608 O O . MET A 1 81 ? 2.513 1.936 -8.220 1.00 67.44 81 MET A O 1
ATOM 612 N N . LEU A 1 82 ? 3.224 3.029 -10.047 1.00 73.56 82 LEU A N 1
ATOM 613 C CA . LEU A 1 82 ? 2.070 3.929 -10.127 1.00 73.56 82 LEU A CA 1
ATOM 614 C C . LEU A 1 82 ? 0.766 3.163 -10.371 1.00 73.56 82 LEU A C 1
ATOM 616 O O . LEU A 1 82 ? -0.210 3.397 -9.664 1.00 73.56 82 LEU A O 1
ATOM 620 N N . ALA A 1 83 ? 0.758 2.202 -11.297 1.00 75.19 83 ALA A N 1
ATOM 621 C CA . ALA A 1 83 ? -0.401 1.350 -11.547 1.00 75.19 83 ALA A CA 1
ATOM 622 C C . ALA A 1 83 ? -0.787 0.554 -10.294 1.00 75.19 83 ALA A C 1
ATOM 624 O O . ALA A 1 83 ? -1.960 0.476 -9.933 1.00 75.19 83 ALA A O 1
ATOM 625 N N . GLY A 1 84 ? 0.203 0.030 -9.577 1.00 71.88 84 GLY A N 1
ATOM 626 C CA . GLY A 1 84 ? 0.019 -0.650 -8.307 1.00 71.88 84 GLY A CA 1
ATOM 627 C C . GLY A 1 84 ? -0.541 0.240 -7.195 1.00 71.88 84 GLY A C 1
ATOM 628 O O . GLY A 1 84 ? -1.477 -0.158 -6.505 1.00 71.88 84 GLY A O 1
ATOM 629 N N . LEU A 1 85 ? -0.038 1.469 -7.054 1.00 74.00 85 LEU A N 1
ATOM 630 C CA . LEU A 1 85 ? -0.586 2.463 -6.126 1.00 74.00 85 LEU A CA 1
ATOM 631 C C . LEU A 1 85 ? -2.033 2.820 -6.487 1.00 74.00 85 LEU A C 1
ATOM 633 O O . LEU A 1 85 ? -2.885 2.883 -5.602 1.00 74.00 85 LEU A O 1
ATOM 637 N N . CYS A 1 86 ? -2.337 2.983 -7.777 1.00 79.06 86 CYS A N 1
ATOM 638 C CA . CYS A 1 86 ? -3.696 3.201 -8.267 1.00 79.06 86 CYS A CA 1
ATOM 639 C C . CYS A 1 86 ? -4.616 2.007 -7.960 1.00 79.06 86 CYS A C 1
ATOM 641 O O . CYS A 1 86 ? -5.739 2.216 -7.507 1.00 79.06 86 CYS A O 1
ATOM 643 N N . LEU A 1 87 ? -4.148 0.762 -8.112 1.00 73.69 87 LEU A N 1
ATOM 644 C CA . LEU A 1 87 ? -4.901 -0.432 -7.708 1.00 73.69 87 LEU A CA 1
ATOM 645 C C . LEU A 1 87 ? -5.159 -0.468 -6.200 1.00 73.69 87 LEU A C 1
ATOM 647 O O . LEU A 1 87 ? -6.282 -0.736 -5.778 1.00 73.69 87 LEU A O 1
ATOM 651 N N . MET A 1 88 ? -4.135 -0.192 -5.386 1.00 72.31 88 MET A N 1
ATOM 652 C CA . MET A 1 88 ? -4.265 -0.160 -3.928 1.00 72.31 88 MET A CA 1
ATOM 653 C C . MET A 1 88 ? -5.250 0.920 -3.486 1.00 72.31 88 MET A C 1
ATOM 655 O O . MET A 1 88 ? -6.083 0.649 -2.624 1.00 72.31 88 MET A O 1
ATOM 659 N N . MET A 1 89 ? -5.194 2.099 -4.111 1.00 77.38 89 MET A N 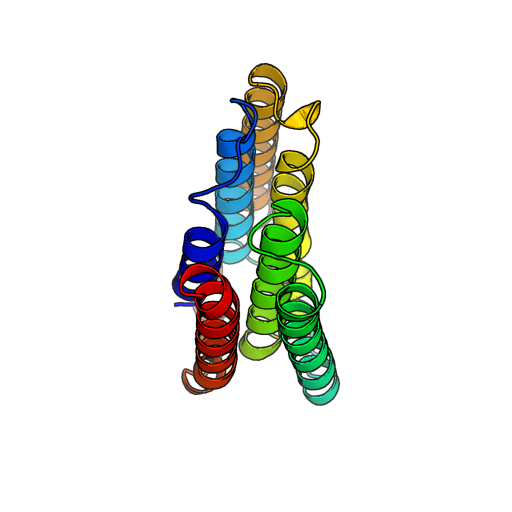1
ATOM 660 C CA . MET A 1 89 ? -6.115 3.205 -3.861 1.00 77.38 89 MET A CA 1
ATOM 661 C C . MET A 1 89 ? -7.545 2.862 -4.298 1.00 77.38 89 MET A C 1
ATOM 663 O O . MET A 1 89 ? -8.493 3.094 -3.557 1.00 77.38 89 MET A O 1
ATOM 667 N N . GLY A 1 90 ? -7.725 2.258 -5.475 1.00 76.81 90 GLY A N 1
ATOM 668 C CA . GLY A 1 90 ? -9.039 1.803 -5.931 1.00 76.81 90 GLY A CA 1
ATOM 669 C C . GLY A 1 90 ? -9.641 0.750 -5.000 1.00 76.81 90 GLY A C 1
ATOM 670 O O . GLY A 1 90 ? -10.820 0.816 -4.653 1.00 76.81 90 GLY A O 1
ATOM 671 N N . ALA A 1 91 ? -8.817 -0.188 -4.529 1.00 72.62 91 ALA A N 1
ATOM 672 C CA . ALA A 1 91 ? -9.222 -1.233 -3.600 1.00 72.62 91 ALA A CA 1
ATOM 673 C C . ALA A 1 91 ? -9.596 -0.684 -2.219 1.00 72.62 91 ALA A C 1
ATOM 675 O O . ALA A 1 91 ? -10.625 -1.076 -1.666 1.00 72.62 91 ALA A O 1
ATOM 676 N N . SER A 1 92 ? -8.797 0.227 -1.658 1.00 72.50 92 SER A N 1
ATOM 677 C CA . SER A 1 92 ? -9.105 0.852 -0.371 1.00 72.50 92 SER A CA 1
ATOM 678 C C . SER A 1 92 ? -10.392 1.672 -0.448 1.00 72.50 92 SER A C 1
ATOM 680 O O . SER A 1 92 ? -11.253 1.516 0.417 1.00 72.50 92 SER A O 1
ATOM 682 N N . LEU A 1 93 ? -10.588 2.440 -1.524 1.00 78.00 93 LEU A N 1
ATOM 683 C CA . LEU A 1 93 ? -11.812 3.208 -1.759 1.00 78.00 93 LEU A CA 1
ATOM 684 C C . LEU A 1 93 ? -13.046 2.312 -1.921 1.00 78.00 93 LEU A C 1
ATOM 686 O O . LEU A 1 93 ? -14.070 2.566 -1.298 1.00 78.00 93 LEU A O 1
ATOM 690 N N . ALA A 1 94 ? -12.955 1.225 -2.687 1.00 73.94 94 ALA A N 1
ATOM 691 C CA . ALA A 1 94 ? -14.079 0.309 -2.886 1.00 73.94 94 ALA A CA 1
ATOM 692 C C . ALA A 1 94 ? -14.474 -0.464 -1.611 1.00 73.94 94 ALA A C 1
ATOM 694 O O . ALA A 1 94 ? -15.651 -0.772 -1.408 1.00 73.94 94 ALA A O 1
ATOM 695 N N . VAL A 1 95 ? -13.506 -0.798 -0.750 1.00 71.88 95 VAL A N 1
ATOM 696 C CA . VAL A 1 95 ? -13.747 -1.599 0.463 1.00 71.88 95 VAL A CA 1
ATOM 697 C C . VAL A 1 95 ? -14.124 -0.725 1.657 1.00 71.88 95 VAL A C 1
ATOM 699 O O . VAL A 1 95 ? -15.084 -1.024 2.378 1.00 71.88 95 VAL A O 1
ATOM 702 N N . ALA A 1 96 ? -13.342 0.328 1.878 1.00 70.88 96 ALA A N 1
ATOM 703 C CA . ALA A 1 96 ? -13.362 1.144 3.081 1.00 70.88 96 ALA A CA 1
ATOM 704 C C . ALA A 1 96 ? -13.924 2.556 2.842 1.00 70.88 96 ALA A C 1
ATOM 706 O O . ALA A 1 96 ? -14.262 3.242 3.801 1.00 70.88 96 ALA A O 1
ATOM 707 N N . GLY A 1 97 ? -14.066 2.987 1.589 1.00 74.88 97 GLY A N 1
ATOM 708 C CA . GLY A 1 97 ? -14.524 4.331 1.252 1.00 74.88 97 GLY A CA 1
ATOM 709 C C . GLY A 1 97 ? -13.435 5.390 1.399 1.00 74.88 97 GLY A C 1
ATOM 710 O O . GLY A 1 97 ? -12.363 5.154 1.971 1.00 74.88 97 GLY A O 1
ATOM 711 N N . THR A 1 98 ? -13.699 6.586 0.880 1.00 72.81 98 THR A N 1
ATOM 712 C CA . THR A 1 98 ? -12.776 7.730 0.904 1.00 72.81 98 THR A CA 1
ATOM 713 C C . THR A 1 98 ? -12.297 8.039 2.307 1.00 72.81 98 THR A C 1
ATOM 715 O O . THR A 1 98 ? -11.101 8.176 2.529 1.00 72.81 98 THR A O 1
ATOM 718 N N . ARG A 1 99 ? -13.198 8.109 3.283 1.00 71.88 99 ARG A N 1
ATOM 719 C CA . ARG A 1 99 ? -12.869 8.607 4.626 1.00 71.88 99 ARG A CA 1
ATOM 720 C C . ARG A 1 99 ? -11.894 7.713 5.384 1.00 71.88 99 ARG A C 1
ATOM 722 O O . ARG A 1 99 ? -10.945 8.218 5.979 1.00 71.88 99 ARG A O 1
ATOM 729 N N . ILE A 1 100 ? -12.102 6.399 5.326 1.00 70.75 100 ILE A N 1
ATOM 730 C CA . ILE A 1 100 ? -11.187 5.432 5.941 1.00 70.75 100 ILE A CA 1
ATOM 731 C C . ILE A 1 100 ? -9.875 5.389 5.146 1.00 70.75 100 ILE A C 1
ATOM 733 O O . ILE A 1 100 ? -8.796 5.361 5.730 1.00 70.75 100 ILE A O 1
ATOM 737 N N . THR A 1 101 ? -9.947 5.477 3.818 1.00 72.00 101 THR A N 1
ATOM 738 C CA . THR A 1 101 ? -8.754 5.496 2.963 1.00 72.00 101 THR A CA 1
ATOM 739 C C . THR A 1 101 ? -7.875 6.724 3.213 1.00 72.00 101 THR A C 1
ATOM 741 O O . THR A 1 101 ? -6.655 6.601 3.298 1.00 72.00 101 THR A O 1
ATOM 744 N N . TRP A 1 102 ? -8.473 7.903 3.405 1.00 73.31 102 TRP A N 1
ATOM 745 C CA . TRP A 1 102 ? -7.765 9.134 3.767 1.00 73.31 102 TRP A CA 1
ATOM 746 C C . TRP A 1 102 ? -7.047 9.012 5.109 1.00 73.31 102 TRP A C 1
ATOM 748 O O . TRP A 1 102 ? -5.955 9.559 5.263 1.00 73.31 102 TRP A O 1
ATOM 758 N N . TRP A 1 103 ? -7.608 8.247 6.049 1.00 73.75 103 TRP A N 1
ATOM 759 C CA . TRP A 1 103 ? -6.950 7.958 7.322 1.00 73.75 103 TRP A CA 1
ATOM 760 C C . TRP A 1 103 ? -5.646 7.170 7.143 1.00 73.75 103 TRP A C 1
ATOM 762 O O . TRP A 1 103 ? -4.704 7.336 7.914 1.00 73.75 103 TRP A O 1
ATOM 772 N N . TRP A 1 104 ? -5.561 6.349 6.095 1.00 72.38 104 TRP A N 1
ATOM 773 C CA . TRP A 1 104 ? -4.368 5.569 5.763 1.00 72.38 104 TRP A CA 1
ATOM 774 C C . TRP A 1 104 ? -3.359 6.325 4.895 1.00 72.38 104 TRP A C 1
ATOM 776 O O . TRP A 1 104 ? -2.237 5.849 4.721 1.00 72.38 104 TRP A O 1
ATOM 786 N N . SER A 1 105 ? -3.711 7.515 4.392 1.00 70.69 105 SER A N 1
ATOM 787 C CA . SER A 1 105 ? -2.837 8.316 3.524 1.00 70.69 105 SER A CA 1
ATOM 788 C C . SER A 1 105 ? -1.433 8.599 4.089 1.00 70.69 105 SER A C 1
ATOM 790 O O . SER A 1 105 ? -0.490 8.583 3.294 1.00 70.69 105 SER A O 1
ATOM 792 N N . PRO A 1 106 ? -1.203 8.754 5.415 1.00 75.19 106 PRO A N 1
ATOM 793 C CA . PRO A 1 106 ? 0.151 8.960 5.932 1.00 75.19 106 PRO A CA 1
ATOM 794 C C . PRO A 1 106 ? 1.085 7.772 5.664 1.00 75.19 106 PRO A C 1
ATOM 796 O O . PRO A 1 106 ? 2.284 7.967 5.484 1.00 75.19 106 PRO A O 1
ATOM 799 N N . ALA A 1 107 ? 0.554 6.548 5.574 1.00 74.69 107 ALA A N 1
ATOM 800 C CA . ALA A 1 107 ? 1.344 5.355 5.268 1.00 74.69 107 ALA A CA 1
ATOM 801 C C . ALA A 1 107 ? 1.802 5.286 3.800 1.00 74.69 107 ALA A C 1
ATOM 803 O O . ALA A 1 107 ? 2.683 4.495 3.466 1.00 74.69 107 ALA A O 1
ATOM 804 N N . VAL A 1 108 ? 1.245 6.131 2.926 1.00 69.25 108 VAL A N 1
ATOM 805 C CA . VAL A 1 108 ? 1.673 6.257 1.525 1.00 69.25 108 VAL A CA 1
ATOM 806 C C . VAL A 1 108 ? 2.971 7.066 1.421 1.00 69.25 108 VAL A C 1
ATOM 808 O O . VAL A 1 108 ? 3.765 6.831 0.514 1.00 69.25 108 VAL A O 1
ATOM 811 N N . VAL A 1 109 ? 3.242 7.973 2.369 1.00 74.50 109 VAL A N 1
ATOM 812 C CA . VAL A 1 109 ? 4.435 8.840 2.345 1.00 74.50 109 VAL A CA 1
ATOM 813 C C . VAL A 1 109 ? 5.743 8.032 2.340 1.00 74.50 109 VAL A C 1
ATOM 815 O O . VAL A 1 109 ? 6.572 8.290 1.466 1.00 74.50 109 VAL A O 1
ATOM 818 N N . PRO A 1 110 ? 5.939 7.016 3.207 1.00 71.81 110 PRO A N 1
ATOM 819 C CA . PRO A 1 110 ? 7.114 6.148 3.130 1.00 71.81 110 PRO A CA 1
ATOM 820 C C . PRO A 1 110 ? 7.223 5.398 1.793 1.00 71.81 110 PRO A C 1
ATOM 822 O O . PRO A 1 110 ? 8.310 5.298 1.228 1.00 71.81 110 PRO A O 1
ATOM 825 N N . ALA A 1 111 ? 6.103 4.926 1.235 1.00 70.38 111 ALA A N 1
ATOM 826 C CA . ALA A 1 111 ? 6.099 4.238 -0.056 1.00 70.38 111 ALA A CA 1
ATOM 827 C C . ALA A 1 111 ? 6.533 5.170 -1.203 1.00 70.38 111 ALA A C 1
ATOM 829 O O . ALA A 1 111 ? 7.347 4.775 -2.034 1.00 70.38 111 ALA A O 1
ATOM 830 N N . ILE A 1 112 ? 6.075 6.426 -1.213 1.00 70.94 112 ILE A N 1
ATOM 831 C CA . ILE A 1 112 ? 6.516 7.442 -2.184 1.00 70.94 112 ILE A CA 1
ATOM 832 C C . ILE A 1 112 ? 7.993 7.797 -1.970 1.00 70.94 112 ILE A C 1
ATOM 834 O O . ILE A 1 112 ? 8.741 7.922 -2.937 1.00 70.94 112 ILE A O 1
ATOM 838 N N . ALA A 1 113 ? 8.445 7.917 -0.717 1.00 73.06 113 ALA A N 1
ATOM 839 C CA . ALA A 1 113 ? 9.842 8.216 -0.402 1.00 73.06 113 ALA A CA 1
ATOM 840 C C . ALA A 1 113 ? 10.802 7.161 -0.978 1.00 73.06 113 ALA A C 1
ATOM 842 O O . ALA A 1 113 ? 11.866 7.518 -1.481 1.00 73.06 113 ALA A O 1
ATOM 843 N N . SER A 1 114 ? 10.390 5.888 -1.002 1.00 70.12 114 SER A N 1
ATOM 844 C CA . SER A 1 114 ? 11.168 4.790 -1.596 1.00 70.12 114 SER A CA 1
ATOM 845 C C . SER A 1 114 ? 11.445 4.953 -3.102 1.00 70.12 114 SER A C 1
ATOM 847 O O . SER A 1 114 ? 12.376 4.340 -3.620 1.00 70.12 114 SER A O 1
ATOM 849 N N . MET A 1 115 ? 10.679 5.803 -3.798 1.00 69.50 115 MET A N 1
ATOM 850 C CA . MET A 1 115 ? 10.831 6.067 -5.235 1.00 69.50 115 MET A CA 1
ATOM 851 C C . MET A 1 115 ? 11.945 7.071 -5.545 1.00 69.50 115 MET A C 1
ATOM 853 O O . MET A 1 115 ? 12.424 7.131 -6.675 1.00 69.50 115 MET A O 1
ATOM 857 N N . SER A 1 116 ? 12.357 7.883 -4.566 1.00 75.62 116 SER A N 1
ATOM 858 C CA . SER A 1 116 ? 13.422 8.865 -4.756 1.00 75.62 116 SER A CA 1
ATOM 859 C C . SER A 1 116 ? 14.789 8.187 -4.624 1.00 75.62 116 SER A C 1
ATOM 861 O O . SER A 1 116 ? 15.079 7.642 -3.558 1.00 75.62 116 SER A O 1
ATOM 863 N N . PRO A 1 117 ? 15.678 8.267 -5.634 1.00 72.75 117 PRO A N 1
ATOM 864 C CA . PRO A 1 117 ? 17.017 7.674 -5.564 1.00 72.75 117 PRO A CA 1
ATOM 865 C C . PRO A 1 117 ? 17.830 8.162 -4.358 1.00 72.75 117 PRO A C 1
ATOM 867 O O . PRO A 1 117 ? 18.584 7.402 -3.759 1.00 72.75 117 PRO A O 1
ATOM 870 N N . PHE A 1 118 ? 17.643 9.427 -3.969 1.00 78.75 118 PHE A N 1
ATOM 871 C CA . PHE A 1 118 ? 18.306 10.025 -2.810 1.00 78.75 118 PHE A CA 1
ATOM 872 C C . PHE A 1 118 ? 17.817 9.415 -1.486 1.00 78.75 118 PHE A C 1
ATOM 874 O O . PHE A 1 118 ? 18.617 9.048 -0.620 1.00 78.75 118 PHE A O 1
ATOM 881 N N . LEU A 1 119 ? 16.497 9.268 -1.339 1.00 77.06 119 LEU A N 1
ATOM 882 C CA . LEU A 1 119 ? 15.880 8.721 -0.127 1.00 77.06 119 LEU A CA 1
ATOM 883 C C . LEU A 1 119 ? 15.992 7.194 -0.054 1.00 77.06 119 LEU A C 1
ATOM 885 O O . LEU A 1 119 ? 15.999 6.644 1.042 1.00 77.06 119 LEU A O 1
ATOM 889 N N . ALA A 1 120 ? 16.146 6.513 -1.189 1.00 76.62 120 ALA A N 1
ATOM 890 C CA . ALA A 1 120 ? 16.378 5.074 -1.264 1.00 76.62 120 ALA A CA 1
ATOM 891 C C . ALA A 1 120 ? 17.803 4.655 -0.848 1.00 76.62 120 ALA A C 1
ATOM 893 O O . ALA A 1 120 ? 18.122 3.467 -0.871 1.00 76.62 120 ALA A O 1
ATOM 894 N N . SER A 1 121 ? 18.668 5.593 -0.448 1.00 83.56 121 SER A N 1
ATOM 895 C CA . SER A 1 121 ? 19.961 5.263 0.157 1.00 83.56 121 SER A CA 1
ATOM 896 C C . SER A 1 121 ? 19.781 4.579 1.519 1.00 83.56 121 SER A C 1
ATOM 898 O O . SER A 1 121 ? 18.868 4.901 2.280 1.00 83.56 121 SER A O 1
ATOM 900 N N . LEU A 1 122 ? 20.671 3.641 1.849 1.00 84.00 122 LEU A N 1
ATOM 901 C CA . LEU A 1 122 ? 20.645 2.896 3.112 1.00 84.00 122 LEU A CA 1
ATOM 902 C C . LEU A 1 122 ? 20.555 3.790 4.371 1.00 84.00 122 LEU A C 1
ATOM 904 O O . LEU A 1 122 ? 19.672 3.534 5.193 1.00 84.00 122 LEU A O 1
ATOM 908 N N . PRO A 1 123 ? 21.355 4.870 4.534 1.00 87.62 123 PRO A N 1
ATOM 909 C CA . PRO A 1 123 ? 21.229 5.745 5.704 1.00 87.62 123 PRO A CA 1
ATOM 910 C C . PRO A 1 123 ? 19.864 6.441 5.782 1.00 87.62 123 PRO A C 1
ATOM 912 O O . PRO A 1 123 ? 19.278 6.519 6.860 1.00 87.62 123 PRO A O 1
ATOM 915 N N . MET A 1 124 ? 19.317 6.897 4.651 1.00 86.25 124 MET A N 1
ATOM 916 C CA . MET A 1 124 ? 17.993 7.527 4.626 1.00 86.25 124 MET A CA 1
ATOM 917 C C . MET A 1 124 ? 16.876 6.521 4.904 1.00 86.25 124 MET A C 1
ATOM 919 O O . MET A 1 124 ? 15.932 6.856 5.615 1.00 86.25 124 MET A O 1
ATOM 923 N N . GLY A 1 125 ? 17.005 5.282 4.425 1.00 84.88 125 GLY A N 1
ATOM 924 C CA . GLY A 1 125 ? 16.091 4.189 4.750 1.00 84.88 125 GLY A CA 1
AT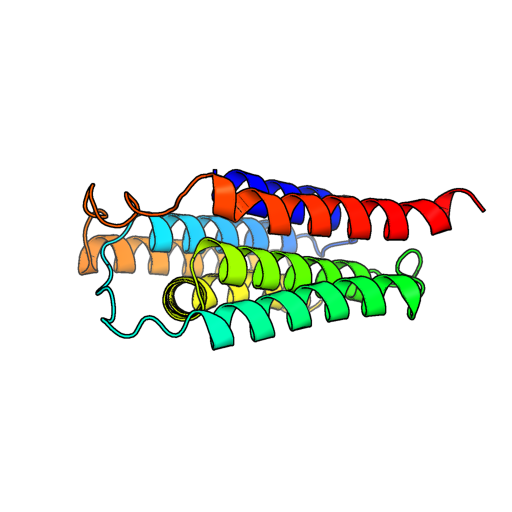OM 925 C C . GLY A 1 125 ? 16.055 3.867 6.247 1.00 84.88 125 GLY A C 1
ATOM 926 O O . GLY A 1 125 ? 14.971 3.708 6.808 1.00 84.88 125 GLY A O 1
ATOM 927 N N . ILE A 1 126 ? 17.212 3.837 6.922 1.00 88.31 126 ILE A N 1
ATOM 928 C CA . ILE A 1 126 ? 17.290 3.635 8.382 1.00 88.31 126 ILE A CA 1
ATOM 929 C C . ILE A 1 126 ? 16.594 4.782 9.121 1.00 88.31 126 ILE A C 1
ATOM 931 O O . ILE A 1 126 ? 15.757 4.535 9.992 1.00 88.31 126 ILE A O 1
ATOM 935 N N . CYS A 1 127 ? 16.898 6.032 8.757 1.00 87.69 127 CYS A N 1
ATOM 936 C CA . CYS A 1 127 ? 16.247 7.208 9.339 1.00 87.69 127 CYS A CA 1
ATOM 937 C C . CYS A 1 127 ? 14.727 7.175 9.126 1.0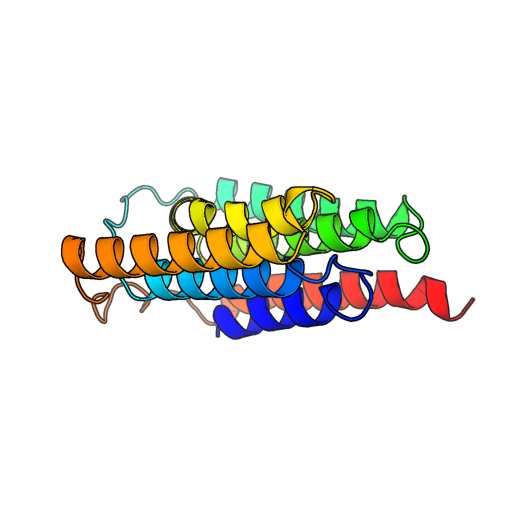0 87.69 127 CYS A C 1
ATOM 939 O O . CYS A 1 127 ? 13.963 7.408 10.062 1.00 87.69 127 CYS A O 1
ATOM 941 N N . GLY A 1 128 ? 14.284 6.838 7.913 1.00 85.12 128 GLY A N 1
ATOM 942 C CA . GLY A 1 128 ? 12.875 6.712 7.553 1.00 85.12 128 GLY A CA 1
ATOM 943 C C . GLY A 1 128 ? 12.144 5.658 8.377 1.00 85.12 128 GLY A C 1
ATOM 944 O O . GLY A 1 128 ? 11.078 5.935 8.929 1.00 85.12 128 GLY A O 1
ATOM 945 N N . LEU A 1 129 ? 12.738 4.472 8.530 1.00 86.44 129 LEU A N 1
ATOM 946 C CA . LEU A 1 129 ? 12.190 3.408 9.369 1.00 86.44 129 LEU A CA 1
ATOM 947 C C . LEU A 1 129 ? 12.098 3.837 10.840 1.00 86.44 129 LEU A C 1
ATOM 949 O O . LEU A 1 129 ? 11.065 3.622 11.474 1.00 86.44 129 LEU A O 1
ATOM 953 N N . GLY A 1 130 ? 13.141 4.486 11.368 1.00 87.38 130 GLY A N 1
ATOM 954 C CA . GLY A 1 130 ? 13.148 5.029 12.728 1.00 87.38 130 GLY A CA 1
ATOM 955 C C . GLY A 1 130 ? 12.026 6.044 12.960 1.00 87.38 130 GLY A C 1
ATOM 956 O O . GLY A 1 130 ? 11.303 5.951 13.951 1.00 87.38 130 GLY A O 1
ATOM 957 N N . LEU A 1 131 ? 11.810 6.963 12.014 1.00 88.00 131 LEU A N 1
ATOM 958 C CA . LEU A 1 131 ? 10.706 7.926 12.065 1.00 88.00 131 LEU A CA 1
ATOM 959 C C . LEU A 1 131 ? 9.334 7.240 12.009 1.00 88.00 131 LEU A C 1
ATOM 961 O O . LEU A 1 131 ? 8.439 7.612 12.766 1.00 88.00 131 LEU A O 1
ATOM 965 N N . CYS A 1 132 ? 9.171 6.218 11.163 1.00 86.06 132 CYS A N 1
ATOM 966 C CA . CYS A 1 132 ? 7.927 5.447 11.085 1.00 86.06 132 CYS A CA 1
ATOM 967 C C . CYS A 1 132 ? 7.631 4.713 12.401 1.00 86.06 132 CYS A C 1
ATOM 969 O O . CYS A 1 132 ? 6.489 4.715 12.855 1.00 86.06 132 CYS A O 1
ATOM 971 N N . LEU A 1 133 ? 8.651 4.133 13.041 1.00 87.38 133 LEU A N 1
ATOM 972 C CA . LEU A 1 133 ? 8.528 3.478 14.347 1.00 87.38 133 LEU A CA 1
ATOM 973 C C . LEU A 1 133 ? 8.165 4.471 15.455 1.00 87.38 133 LEU A C 1
ATOM 975 O O . LEU A 1 133 ? 7.249 4.209 16.230 1.00 87.38 133 LEU A O 1
ATOM 979 N N . LEU A 1 134 ? 8.836 5.624 15.516 1.00 89.00 134 LEU A N 1
ATOM 980 C CA . LEU A 1 134 ? 8.517 6.671 16.490 1.00 89.00 134 LEU A CA 1
ATOM 981 C C . LEU A 1 134 ? 7.093 7.202 16.299 1.00 89.00 134 LEU A C 1
ATOM 983 O O . LEU A 1 134 ? 6.352 7.337 17.271 1.00 89.00 134 LEU A O 1
ATOM 987 N N . GLY A 1 135 ? 6.692 7.449 15.050 1.00 85.56 135 GLY A N 1
ATOM 988 C CA . GLY A 1 135 ? 5.332 7.857 14.710 1.00 85.56 135 GLY A CA 1
ATOM 989 C C . GLY A 1 135 ? 4.296 6.801 15.095 1.00 85.56 135 GLY A C 1
ATOM 990 O O . GLY A 1 135 ? 3.255 7.142 15.654 1.00 85.56 135 GLY A O 1
ATOM 991 N N . ALA A 1 136 ? 4.598 5.521 14.868 1.00 84.44 136 ALA A N 1
ATOM 992 C CA . ALA A 1 136 ? 3.746 4.414 15.280 1.00 84.44 136 ALA A CA 1
ATOM 993 C C . ALA A 1 136 ? 3.582 4.354 16.806 1.00 84.44 136 ALA A C 1
ATOM 995 O O . ALA A 1 136 ? 2.457 4.310 17.300 1.00 84.44 136 ALA A O 1
ATOM 996 N N . ILE A 1 137 ? 4.682 4.429 17.561 1.00 86.56 137 ILE A N 1
ATOM 997 C CA . ILE A 1 137 ? 4.648 4.458 19.030 1.00 86.56 137 ILE A CA 1
ATOM 998 C C . ILE A 1 137 ? 3.823 5.653 19.518 1.00 86.56 137 ILE A C 1
ATOM 1000 O O . ILE A 1 137 ? 2.925 5.479 20.340 1.00 86.56 137 ILE A O 1
ATOM 1004 N N . ALA A 1 138 ? 4.071 6.851 18.983 1.00 86.25 138 ALA A N 1
ATOM 1005 C CA . ALA A 1 138 ? 3.322 8.051 19.344 1.00 86.25 138 ALA A CA 1
ATOM 1006 C C . ALA A 1 138 ? 1.819 7.894 19.062 1.00 86.25 138 ALA A C 1
ATOM 1008 O O . ALA A 1 138 ? 0.999 8.211 19.920 1.00 86.25 138 ALA A O 1
ATOM 1009 N N . LEU A 1 139 ? 1.448 7.348 17.900 1.00 82.56 139 LEU A N 1
ATOM 1010 C CA . LEU A 1 139 ? 0.055 7.075 17.543 1.00 82.56 139 LEU A CA 1
ATOM 1011 C C . LEU A 1 139 ? -0.608 6.082 18.501 1.00 82.56 139 LEU A C 1
ATOM 1013 O O . LEU A 1 139 ? -1.730 6.333 18.941 1.00 82.56 139 LEU A O 1
ATOM 1017 N N . VAL A 1 140 ? 0.076 4.990 18.853 1.00 86.25 140 VAL A N 1
ATOM 1018 C CA . VAL A 1 140 ? -0.431 4.006 19.822 1.00 86.25 140 VAL A CA 1
ATOM 1019 C C . VAL A 1 140 ? -0.625 4.645 21.194 1.00 86.25 140 VAL A C 1
ATOM 1021 O O . VAL A 1 140 ? -1.685 4.472 21.793 1.00 86.25 140 VAL A O 1
ATOM 1024 N N . LEU A 1 141 ? 0.350 5.423 21.672 1.00 87.38 141 LEU A N 1
ATOM 1025 C CA . LEU A 1 141 ? 0.275 6.107 22.966 1.00 87.38 141 LEU A CA 1
ATOM 1026 C C . LEU A 1 141 ? -0.849 7.147 23.013 1.00 87.38 141 LEU A C 1
ATOM 1028 O O . LEU A 1 141 ? -1.519 7.280 24.031 1.00 87.38 141 LEU A O 1
ATOM 1032 N N . MET A 1 142 ? -1.070 7.875 21.918 1.00 85.88 142 MET A N 1
ATOM 1033 C CA . MET A 1 142 ? -2.084 8.928 21.861 1.00 85.88 142 MET A CA 1
ATOM 1034 C C . MET A 1 142 ? -3.507 8.393 21.694 1.00 85.88 142 MET A C 1
ATOM 1036 O O . MET A 1 142 ? -4.450 9.046 22.132 1.00 85.88 142 MET A O 1
ATOM 1040 N N . ARG A 1 143 ? -3.685 7.260 21.006 1.00 82.44 143 ARG A N 1
ATOM 1041 C CA . ARG A 1 143 ? -5.011 6.821 20.533 1.00 82.44 143 ARG A CA 1
ATOM 1042 C C . ARG A 1 143 ? -5.477 5.496 21.112 1.00 82.44 143 ARG A C 1
ATOM 1044 O O . ARG A 1 143 ? -6.667 5.207 21.058 1.00 82.44 143 ARG A O 1
ATOM 1051 N N . GLY A 1 144 ? -4.568 4.693 21.655 1.00 83.56 144 GLY A N 1
ATOM 1052 C CA . GLY A 1 144 ? -4.893 3.365 22.153 1.00 83.56 144 GLY A CA 1
ATOM 1053 C C . GLY A 1 144 ? -5.354 2.388 21.056 1.00 83.56 144 GLY A C 1
ATOM 1054 O O . GLY A 1 144 ? -5.383 2.725 19.866 1.00 83.56 144 GLY A O 1
ATOM 1055 N N . PRO A 1 145 ? -5.693 1.148 21.445 1.00 82.69 145 PRO A N 1
ATOM 1056 C CA . PRO A 1 145 ? -6.048 0.076 20.518 1.00 82.69 145 PRO A CA 1
ATOM 1057 C C . PRO A 1 145 ? -7.438 0.273 19.903 1.00 82.69 145 PRO A C 1
ATOM 1059 O O . PRO A 1 145 ? -8.369 0.697 20.589 1.00 82.69 145 PRO A O 1
ATOM 1062 N N . ALA A 1 146 ? -7.584 -0.081 18.625 1.00 78.19 146 ALA A N 1
ATOM 1063 C CA . ALA A 1 146 ? -8.839 -0.027 17.879 1.00 78.19 146 ALA A CA 1
ATOM 1064 C C . ALA A 1 146 ? -9.980 -0.761 18.607 1.00 78.19 146 ALA A C 1
ATOM 1066 O O . ALA A 1 146 ? -9.782 -1.816 19.214 1.00 78.19 146 ALA A O 1
ATOM 1067 N N . GLN A 1 147 ? -11.192 -0.208 18.529 1.00 77.62 147 GLN A N 1
ATOM 1068 C CA . GLN A 1 147 ? -12.376 -0.826 19.127 1.00 77.62 147 GLN A CA 1
ATOM 1069 C C . GLN A 1 147 ? -12.855 -2.007 18.270 1.00 77.62 147 GLN A C 1
ATOM 1071 O O . GLN A 1 147 ? -12.777 -1.964 17.042 1.00 77.62 147 GLN A O 1
ATOM 1076 N N . ALA A 1 148 ? -13.395 -3.057 18.899 1.00 68.69 148 ALA A N 1
ATOM 1077 C CA . ALA A 1 148 ? -13.817 -4.281 18.204 1.00 68.69 148 ALA A CA 1
ATOM 1078 C C . ALA A 1 148 ? -14.858 -4.033 17.092 1.00 68.69 148 ALA A C 1
ATOM 1080 O O . ALA A 1 148 ? -14.887 -4.753 16.094 1.00 68.69 148 ALA A O 1
ATOM 1081 N N . ASP A 1 149 ? -15.673 -2.988 17.237 1.00 69.25 149 ASP A N 1
ATOM 1082 C CA . ASP A 1 149 ? -16.739 -2.645 16.292 1.00 69.25 149 ASP A CA 1
ATOM 1083 C C . ASP A 1 149 ? -16.276 -1.713 15.162 1.00 69.25 149 ASP A C 1
ATOM 1085 O O . ASP A 1 149 ? -16.991 -1.534 14.177 1.00 69.25 149 ASP A O 1
ATOM 1089 N N . GLN A 1 150 ? -15.047 -1.191 15.237 1.00 70.00 150 GLN A N 1
ATOM 1090 C CA . GLN A 1 150 ? -14.504 -0.186 14.316 1.00 70.00 150 GLN A CA 1
ATOM 1091 C C . GLN A 1 150 ? -14.417 -0.673 12.856 1.00 70.00 150 GLN A C 1
ATOM 1093 O O . GLN A 1 150 ? -14.411 0.142 11.937 1.00 70.00 150 GLN A O 1
ATOM 1098 N N . TYR A 1 151 ? -14.410 -1.992 12.621 1.00 64.62 151 TYR A N 1
ATOM 1099 C CA . TYR A 1 151 ? -14.393 -2.588 11.274 1.00 64.62 151 TYR A CA 1
ATOM 1100 C C . TYR A 1 151 ? -15.463 -3.667 11.040 1.00 64.62 151 TYR A C 1
ATOM 1102 O O . TYR A 1 151 ? -15.471 -4.287 9.974 1.00 64.62 151 TYR A O 1
ATOM 1110 N N . ARG A 1 152 ? -16.386 -3.901 11.990 1.00 58.31 152 ARG A N 1
ATOM 1111 C CA . ARG A 1 152 ? -17.388 -4.991 11.906 1.00 58.31 152 ARG A CA 1
ATOM 1112 C C . ARG A 1 152 ? -18.323 -4.897 10.690 1.00 58.31 152 ARG A C 1
ATOM 1114 O O . ARG A 1 152 ? -18.948 -5.889 10.336 1.00 58.31 152 ARG A O 1
ATOM 1121 N N . ALA A 1 153 ? -18.398 -3.742 10.028 1.00 56.81 153 ALA A N 1
ATOM 1122 C CA . ALA A 1 153 ? -19.314 -3.486 8.917 1.00 56.81 153 ALA A CA 1
ATOM 1123 C C . ALA A 1 153 ? -18.729 -3.714 7.504 1.00 56.81 153 ALA A C 1
ATOM 1125 O O . ALA A 1 153 ? -19.440 -3.504 6.517 1.00 56.81 153 ALA A O 1
ATOM 1126 N N . ILE A 1 154 ? -17.461 -4.125 7.353 1.00 59.81 154 ILE A N 1
ATOM 1127 C CA . ILE A 1 154 ? -16.891 -4.350 6.012 1.00 59.81 154 ILE A CA 1
ATOM 1128 C C . ILE A 1 154 ? -17.404 -5.686 5.455 1.00 59.81 154 ILE A C 1
ATOM 1130 O O . ILE A 1 154 ? -16.820 -6.746 5.672 1.00 59.81 154 ILE A O 1
ATOM 1134 N N . MET A 1 155 ? -18.520 -5.624 4.726 1.00 61.28 155 MET A N 1
ATOM 1135 C CA . MET A 1 155 ? -19.140 -6.778 4.071 1.00 61.28 15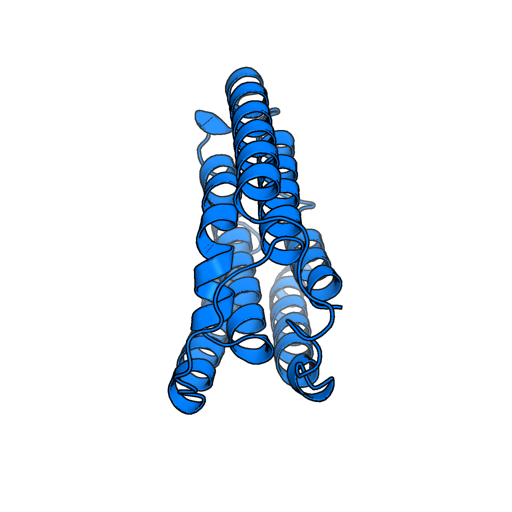5 MET A CA 1
ATOM 1136 C C . MET A 1 155 ? -18.147 -7.484 3.128 1.00 61.28 155 MET A C 1
ATOM 1138 O O . MET A 1 155 ? -17.523 -6.812 2.304 1.00 61.28 155 MET A O 1
ATOM 1142 N N . PRO A 1 156 ? -18.046 -8.827 3.158 1.00 59.41 156 PRO A N 1
ATOM 1143 C CA . PRO A 1 156 ? -17.094 -9.573 2.333 1.00 59.41 156 PRO A CA 1
ATOM 1144 C C . PRO A 1 156 ? -17.308 -9.372 0.823 1.00 59.41 156 PRO A C 1
ATOM 1146 O O . PRO A 1 156 ? -16.353 -9.398 0.051 1.00 59.41 156 PRO A O 1
ATOM 1149 N N . LEU A 1 157 ? -18.539 -9.072 0.393 1.00 67.06 157 LEU A N 1
ATOM 1150 C CA . LEU A 1 157 ? -18.850 -8.751 -1.003 1.00 67.06 157 LEU A CA 1
ATOM 1151 C C . LEU A 1 157 ? -18.082 -7.517 -1.520 1.00 67.06 157 LEU A C 1
ATOM 1153 O O . LEU A 1 157 ? -17.802 -7.421 -2.712 1.00 67.06 157 LEU A O 1
ATOM 1157 N N . ARG A 1 158 ? -17.674 -6.599 -0.632 1.00 66.81 158 ARG A N 1
ATOM 1158 C CA . ARG A 1 158 ? -16.912 -5.393 -0.999 1.00 66.81 158 ARG A CA 1
ATOM 1159 C C . ARG A 1 158 ? -15.509 -5.704 -1.531 1.00 66.81 158 ARG A C 1
ATOM 1161 O O . ARG A 1 158 ? -14.910 -4.856 -2.178 1.00 66.81 158 ARG A O 1
ATOM 1168 N N . PHE A 1 159 ? -15.000 -6.916 -1.302 1.00 62.94 159 PHE A N 1
ATOM 1169 C CA . PHE A 1 159 ? -13.705 -7.360 -1.821 1.00 62.94 159 PHE A CA 1
ATOM 1170 C C . PHE A 1 159 ? -13.777 -7.942 -3.237 1.00 62.94 159 PHE A C 1
ATOM 1172 O O . PHE A 1 159 ? -12.736 -8.071 -3.876 1.00 62.94 159 PHE A O 1
ATOM 1179 N N . PHE A 1 160 ? -14.972 -8.266 -3.745 1.00 69.06 160 PHE A N 1
ATOM 1180 C CA . PHE A 1 160 ? -15.129 -8.901 -5.055 1.00 69.06 160 PHE A CA 1
ATOM 1181 C C . PHE A 1 160 ? -14.595 -8.016 -6.186 1.00 69.06 160 PHE A C 1
ATOM 1183 O O . PHE A 1 160 ? -13.755 -8.446 -6.970 1.00 69.06 160 PHE A O 1
ATOM 1190 N N . PHE A 1 161 ? -15.030 -6.757 -6.231 1.00 68.38 161 PHE A N 1
ATOM 1191 C CA . PHE A 1 161 ? -14.648 -5.832 -7.296 1.00 68.38 161 PHE A CA 1
ATOM 1192 C C . PHE A 1 161 ? -13.140 -5.500 -7.296 1.00 68.38 161 PHE A C 1
ATOM 1194 O O . PHE A 1 161 ? -12.513 -5.689 -8.336 1.00 68.38 161 PHE A O 1
ATOM 1201 N N . PRO A 1 162 ? -12.504 -5.143 -6.157 1.00 71.12 162 PRO A N 1
ATOM 1202 C CA . PRO A 1 162 ? -11.049 -4.983 -6.085 1.00 71.12 162 PRO A CA 1
ATOM 1203 C C . PRO A 1 162 ? -10.259 -6.205 -6.542 1.00 71.12 162 PRO A C 1
ATOM 1205 O O . PRO A 1 162 ? -9.236 -6.062 -7.207 1.00 71.12 162 PRO A O 1
ATOM 1208 N N . LEU A 1 163 ? -10.721 -7.404 -6.176 1.00 69.50 163 LEU A N 1
ATOM 1209 C CA . LEU A 1 163 ? -10.051 -8.649 -6.530 1.00 69.50 163 LEU A CA 1
ATOM 1210 C C . LEU A 1 163 ? -10.108 -8.888 -8.041 1.00 69.50 163 LEU A C 1
ATOM 1212 O O . LEU A 1 163 ? -9.079 -9.166 -8.651 1.00 69.50 163 LEU A O 1
ATOM 1216 N N . VAL A 1 164 ? -11.282 -8.714 -8.654 1.00 72.50 164 VAL A N 1
ATOM 1217 C CA . VAL A 1 164 ? -11.452 -8.826 -10.110 1.00 72.50 164 VAL A CA 1
ATOM 1218 C C . VAL A 1 164 ? -10.586 -7.796 -10.841 1.00 72.50 164 VAL A C 1
ATOM 1220 O O . VAL A 1 164 ? -9.888 -8.157 -11.786 1.00 72.50 164 VAL A O 1
ATOM 1223 N N . SER A 1 165 ? -10.562 -6.541 -10.384 1.00 70.62 165 SER A N 1
ATOM 1224 C CA . SER A 1 165 ? -9.729 -5.492 -10.984 1.00 70.62 165 SER A CA 1
ATOM 1225 C C . SER A 1 165 ? -8.232 -5.784 -10.860 1.00 70.62 165 SER A C 1
ATOM 1227 O O . SER A 1 165 ? -7.501 -5.617 -11.833 1.00 70.62 165 SER A O 1
ATOM 1229 N N . ALA A 1 166 ? -7.769 -6.261 -9.702 1.00 69.56 166 ALA A N 1
ATOM 1230 C CA . ALA A 1 166 ? -6.369 -6.627 -9.499 1.00 69.56 166 ALA A CA 1
ATOM 1231 C C . ALA A 1 166 ? -5.945 -7.796 -10.403 1.00 69.56 166 ALA A C 1
ATOM 1233 O O . ALA A 1 166 ? -4.883 -7.735 -11.020 1.00 69.56 166 ALA A O 1
ATOM 1234 N N . VAL A 1 167 ? -6.789 -8.828 -10.532 1.00 72.00 167 VAL A N 1
ATOM 1235 C CA . VAL A 1 167 ? -6.544 -9.957 -11.445 1.00 72.00 167 VAL A CA 1
ATOM 1236 C C . VAL A 1 167 ? -6.505 -9.480 -12.897 1.00 72.00 167 VAL A C 1
ATOM 1238 O O . VAL A 1 167 ? -5.581 -9.834 -13.622 1.00 72.00 167 VAL A O 1
ATOM 1241 N N . ALA A 1 168 ? -7.456 -8.643 -13.319 1.00 72.94 168 ALA A N 1
ATOM 1242 C CA . ALA A 1 168 ? -7.507 -8.124 -14.684 1.00 72.94 168 ALA A CA 1
ATOM 1243 C C . ALA A 1 168 ? -6.259 -7.300 -15.041 1.00 72.94 168 ALA A C 1
ATOM 1245 O O . ALA A 1 168 ? -5.654 -7.529 -16.085 1.00 72.94 168 ALA A O 1
ATOM 1246 N N . VAL A 1 169 ? -5.832 -6.385 -14.164 1.00 69.12 169 VAL A N 1
ATOM 1247 C CA . VAL A 1 169 ? -4.618 -5.583 -14.392 1.00 69.12 169 VAL A CA 1
ATOM 1248 C C . VAL A 1 169 ? -3.357 -6.448 -14.343 1.00 69.12 169 VAL A C 1
ATOM 1250 O O . VAL A 1 169 ? -2.461 -6.255 -15.161 1.00 69.12 169 VAL A O 1
ATOM 1253 N N . GLY A 1 170 ? -3.304 -7.448 -13.458 1.00 66.81 170 GLY A N 1
ATOM 1254 C CA . GLY A 1 170 ? -2.214 -8.423 -13.427 1.00 66.81 170 GLY A CA 1
ATOM 1255 C C . GLY A 1 170 ? -2.095 -9.218 -14.731 1.00 66.81 170 GLY A C 1
ATOM 1256 O O . GLY A 1 170 ? -0.994 -9.364 -15.252 1.00 66.81 170 GLY A O 1
ATOM 1257 N N . LEU A 1 171 ? -3.218 -9.673 -15.298 1.00 72.31 171 LEU A N 1
ATOM 1258 C CA . LEU A 1 171 ? -3.246 -10.365 -16.592 1.00 72.31 171 LEU A CA 1
ATOM 1259 C C . LEU A 1 171 ? -2.807 -9.457 -17.748 1.00 72.31 171 LEU A C 1
ATOM 1261 O O . LEU A 1 171 ? -2.070 -9.909 -18.621 1.00 72.31 171 LEU A O 1
ATOM 1265 N N . LEU A 1 172 ? -3.224 -8.186 -17.748 1.00 68.75 172 LEU A N 1
ATOM 1266 C CA . LEU A 1 172 ? -2.795 -7.208 -18.753 1.00 68.75 172 LEU A CA 1
ATOM 1267 C C . LEU A 1 172 ? -1.283 -6.978 -18.697 1.00 68.75 172 LEU A C 1
ATOM 1269 O O . LEU A 1 172 ? -0.631 -7.048 -19.729 1.00 68.75 172 LEU A O 1
ATOM 1273 N N . ALA A 1 173 ? -0.718 -6.811 -17.501 1.00 65.44 173 ALA A N 1
ATOM 1274 C CA . ALA A 1 173 ? 0.722 -6.631 -17.329 1.00 65.44 173 ALA A CA 1
ATOM 1275 C C . ALA A 1 173 ? 1.544 -7.874 -17.723 1.00 65.44 173 ALA A C 1
ATOM 1277 O O . ALA A 1 173 ? 2.717 -7.753 -18.067 1.00 65.44 173 ALA A O 1
ATOM 1278 N N . TYR A 1 174 ? 0.952 -9.073 -17.645 1.00 62.22 174 TYR A N 1
ATOM 1279 C CA . TYR A 1 174 ? 1.615 -10.332 -18.001 1.00 62.22 174 TYR A CA 1
ATOM 1280 C C . TYR A 1 174 ? 1.553 -10.646 -19.501 1.00 62.22 174 TYR A C 1
ATOM 1282 O O . TYR A 1 174 ? 2.413 -11.358 -20.018 1.00 62.22 174 TYR A O 1
ATOM 1290 N N . ARG A 1 175 ? 0.544 -10.122 -20.210 1.00 61.22 175 ARG A N 1
ATOM 1291 C CA . ARG A 1 175 ? 0.375 -10.298 -21.660 1.00 61.22 175 ARG A CA 1
ATOM 1292 C C . ARG A 1 175 ? 1.589 -9.796 -22.446 1.00 61.22 175 ARG A C 1
ATOM 1294 O O . ARG A 1 175 ? 1.964 -10.435 -23.422 1.00 61.22 175 ARG A O 1
ATOM 1301 N N . ASP A 1 176 ? 2.213 -8.716 -21.989 1.00 52.16 176 ASP A N 1
ATOM 1302 C CA . ASP A 1 176 ? 3.347 -8.076 -22.665 1.00 52.16 176 ASP A CA 1
ATOM 1303 C C . ASP A 1 176 ? 4.688 -8.809 -22.449 1.00 52.16 176 ASP A C 1
ATOM 1305 O O . ASP A 1 176 ? 5.704 -8.410 -22.999 1.00 52.16 176 ASP A O 1
ATOM 1309 N N . ILE A 1 177 ? 4.715 -9.889 -21.654 1.00 48.91 177 ILE A N 1
ATOM 1310 C CA . ILE A 1 177 ? 5.924 -10.698 -21.388 1.00 48.91 177 ILE A CA 1
ATOM 1311 C C . ILE A 1 177 ? 6.011 -11.923 -22.325 1.00 48.91 177 ILE A C 1
ATOM 1313 O O . ILE A 1 177 ? 7.078 -12.512 -22.483 1.00 48.91 177 ILE A O 1
ATOM 1317 N N . LEU A 1 178 ? 4.890 -12.341 -22.924 1.00 43.69 178 LEU A N 1
ATOM 1318 C CA . LEU A 1 178 ? 4.769 -13.578 -23.716 1.00 43.69 178 LEU A CA 1
ATOM 1319 C C . LEU A 1 178 ? 4.724 -13.354 -25.240 1.00 43.69 178 LEU A C 1
ATOM 1321 O O . LEU A 1 178 ? 4.622 -14.332 -25.984 1.00 43.69 178 LEU A O 1
ATOM 1325 N N . LEU A 1 179 ? 4.778 -12.100 -25.695 1.00 43.03 179 LEU A N 1
ATOM 1326 C CA . LEU A 1 179 ? 4.819 -11.686 -27.103 1.00 43.03 179 LEU A CA 1
ATOM 1327 C C . LEU A 1 179 ? 6.141 -10.976 -27.396 1.00 43.03 179 LEU A C 1
ATOM 1329 O O . LEU A 1 179 ? 6.637 -11.149 -28.530 1.00 43.03 179 LEU A O 1
#

Secondary structure (DSSP, 8-state):
-HHHHHHHHHHHHTTS----TTHHHHHHHHHHHHHHHHHB-----S---HHHHHHHHHHHHHHHHHHHHHTTTTT-HHHHHHHHHHHHHHHHHHHHHHHHHHHHGGGHHHHHHTTSTTTTSHHHHHHHHHHHHHHHHHHHHHH-BPPTTTTTT--GGGGHHHHHHHHHHHHHHHHTT--

Radius of gyration: 16.78 Å; chains: 1; bounding box: 43×25×50 Å

pLDDT: mean 70.89, std 12.71, range [33.53, 89.0]

Organism: NCBI:txid52774